Protein AF-A0A359CG55-F1 (afdb_monomer_lite)

pLDDT: mean 78.8, std 16.3, range [41.28, 96.31]

Foldseek 3Di:
DDDDDPDPPPPPPPVPPPPDPPPPQLDQDPVLVVLLVLLVVLLVVVLVLQLVLQCVVCVVPDPPPDDPVRSSVVSSVVCCPDPLNVLLVVLSVLLNVLSVNLALSNLVSLLVNLVSLVVVLVVCVVVVSQVPDPVSVVSSVVVNVSSVVVNVVSVVCSVSNVD

Sequence (163 aa):
MENFSRSLFMPTDKMKVISIRHKPRIKRSSAITIIVFLQFIGWMIFLGIKIGSHLQGETSESPRIYSISSQIFLAAGKEMSQISFIWLSVASALSIIGLLHMKSWGWVFAIVSNALWIFSMAESFEKSIYLNNLFQKLFFISFLVYIFCSSIYLWTQRIRFWK

Structure (mmCIF, N/CA/C/O backbone):
data_AF-A0A359CG55-F1
#
_entry.id   AF-A0A359CG55-F1
#
loop_
_atom_site.group_PDB
_atom_site.id
_atom_site.type_symbol
_atom_site.label_atom_id
_atom_site.label_alt_id
_atom_site.label_comp_id
_atom_site.label_asym_id
_atom_site.label_entity_id
_atom_site.label_seq_id
_atom_site.pdbx_PDB_ins_code
_atom_site.Cartn_x
_atom_site.Cartn_y
_atom_site.Cartn_z
_atom_site.occupancy
_atom_site.B_iso_or_equiv
_atom_site.auth_seq_id
_atom_site.auth_comp_id
_atom_site.auth_asym_id
_atom_site.auth_atom_id
_atom_site.pdbx_PDB_model_num
ATOM 1 N N . MET A 1 1 ? -71.972 16.283 50.867 1.00 42.81 1 MET A N 1
ATOM 2 C CA . MET A 1 1 ? -71.564 16.826 49.554 1.00 42.81 1 MET A CA 1
ATOM 3 C C . MET A 1 1 ? -70.120 17.262 49.701 1.00 42.81 1 MET A C 1
ATOM 5 O O . MET A 1 1 ? -69.863 18.351 50.191 1.00 42.81 1 MET A O 1
ATOM 9 N N . GLU A 1 2 ? -69.198 16.338 49.440 1.00 41.28 2 GLU A N 1
ATOM 10 C CA . GLU A 1 2 ? -67.766 16.530 49.669 1.00 41.28 2 GLU A CA 1
ATOM 11 C C . GLU A 1 2 ? -67.070 17.051 48.412 1.00 41.28 2 GLU A C 1
ATOM 13 O O . GLU A 1 2 ? -67.299 16.575 47.300 1.00 41.28 2 GLU A O 1
ATOM 18 N N . ASN A 1 3 ? -66.209 18.041 48.646 1.00 47.59 3 ASN A N 1
ATOM 19 C CA . ASN A 1 3 ? -65.132 18.497 47.780 1.00 47.59 3 ASN A CA 1
ATOM 20 C C . ASN A 1 3 ? -64.341 17.325 47.200 1.00 47.59 3 ASN A C 1
ATOM 22 O O . ASN A 1 3 ? -63.988 16.434 47.955 1.00 47.59 3 ASN A O 1
ATOM 26 N N . PHE A 1 4 ? -63.911 17.411 45.940 1.00 44.38 4 PHE A N 1
ATOM 27 C CA . PHE A 1 4 ? -62.540 17.028 45.583 1.00 44.38 4 PHE A CA 1
ATOM 28 C C . PHE A 1 4 ? -62.151 17.670 44.248 1.00 44.38 4 PHE A C 1
ATOM 30 O O . PHE A 1 4 ? -62.436 17.174 43.158 1.00 44.38 4 PHE A O 1
ATOM 37 N N . SER A 1 5 ? -61.480 18.813 44.363 1.00 55.97 5 SER A N 1
ATOM 38 C CA . SER A 1 5 ? -60.657 19.426 43.330 1.00 55.97 5 SER A CA 1
ATOM 39 C C . SER A 1 5 ? -59.592 18.427 42.868 1.00 55.97 5 SER A C 1
ATOM 41 O O . SER A 1 5 ? -58.583 18.208 43.536 1.00 55.97 5 SER A O 1
ATOM 43 N N . ARG A 1 6 ? -59.796 17.795 41.709 1.00 50.12 6 ARG A N 1
ATOM 44 C CA . ARG A 1 6 ? -58.725 17.040 41.050 1.00 50.12 6 ARG A CA 1
ATOM 45 C C . ARG A 1 6 ? -57.793 18.027 40.364 1.00 50.12 6 ARG A C 1
ATOM 47 O O . ARG A 1 6 ? -58.051 18.485 39.255 1.00 50.12 6 ARG A O 1
ATOM 54 N N . SER A 1 7 ? -56.717 18.359 41.069 1.00 51.03 7 SER A N 1
ATOM 55 C CA . SER A 1 7 ? -55.529 18.965 40.491 1.00 51.03 7 SER A CA 1
ATOM 56 C C . SER A 1 7 ? -55.058 18.116 39.311 1.00 51.03 7 SER A C 1
ATOM 58 O O . SER A 1 7 ? -54.840 16.908 39.420 1.00 51.03 7 SER A O 1
ATOM 60 N N . LEU A 1 8 ? -54.932 18.766 38.158 1.00 49.47 8 LEU A N 1
ATOM 61 C CA . LEU A 1 8 ? -54.303 18.206 36.976 1.00 49.47 8 LEU A CA 1
ATOM 62 C C . LEU A 1 8 ? -52.822 17.993 37.326 1.00 49.47 8 LEU A C 1
ATOM 64 O O . LEU A 1 8 ? -52.025 18.929 37.290 1.00 49.47 8 LEU A O 1
ATOM 68 N N . PHE A 1 9 ? -52.459 16.782 37.747 1.00 51.09 9 PHE A N 1
ATOM 69 C CA . PHE A 1 9 ? -51.064 16.376 37.869 1.00 51.09 9 PHE A CA 1
ATOM 70 C C . PHE A 1 9 ? -50.468 16.356 36.458 1.00 51.09 9 PHE A C 1
ATOM 72 O O . PHE A 1 9 ? -50.529 15.350 35.759 1.00 51.09 9 PHE A O 1
ATOM 79 N N . MET A 1 10 ? -49.912 17.485 36.017 1.00 52.78 10 MET A N 1
ATOM 80 C CA . MET A 1 10 ? -48.871 17.450 35.001 1.00 52.78 10 MET A CA 1
ATOM 81 C C . MET A 1 10 ? -47.649 16.818 35.665 1.00 52.78 10 MET A C 1
ATOM 83 O O . MET A 1 10 ? -47.119 17.406 36.615 1.00 52.78 10 MET A O 1
ATOM 87 N N . PRO A 1 11 ? -47.177 15.646 35.211 1.00 49.88 11 PRO A N 1
ATOM 88 C CA . PRO A 1 11 ? -45.859 15.205 35.598 1.00 49.88 11 PRO A CA 1
ATOM 89 C C . PRO A 1 11 ? -44.899 16.209 34.965 1.00 49.88 11 PRO A C 1
ATOM 91 O O . PRO A 1 11 ? -44.678 16.220 33.755 1.00 49.88 11 PRO A O 1
ATOM 94 N N . THR A 1 12 ? -44.346 17.103 35.781 1.00 55.25 12 THR A N 1
ATOM 95 C CA . THR A 1 12 ? -43.110 17.806 35.450 1.00 55.25 12 THR A CA 1
ATOM 96 C C . THR A 1 12 ? -41.987 16.778 35.461 1.00 55.25 12 THR A C 1
ATOM 98 O O . THR A 1 12 ? -41.108 16.802 36.325 1.00 55.25 12 THR A O 1
ATOM 101 N N . ASP A 1 13 ? -42.023 15.859 34.501 1.00 53.09 13 ASP A N 1
ATOM 102 C CA . ASP A 1 13 ? -40.854 15.122 34.080 1.00 53.09 13 ASP A CA 1
ATOM 103 C C . ASP A 1 13 ? -39.941 16.165 33.460 1.00 53.09 13 ASP A C 1
ATOM 105 O O . ASP A 1 13 ? -40.005 16.504 32.278 1.00 53.09 13 ASP A O 1
ATOM 109 N N . LYS A 1 14 ? -39.097 16.739 34.319 1.00 54.53 14 LYS A N 1
ATOM 110 C CA . LYS A 1 14 ? -37.862 17.373 33.896 1.00 54.53 14 LYS A CA 1
ATOM 111 C C . LYS A 1 14 ? -37.153 16.301 33.087 1.00 54.53 14 LYS A C 1
ATOM 113 O O . LYS A 1 14 ? -36.505 15.430 33.666 1.00 54.53 14 LYS A O 1
ATOM 118 N N . MET A 1 15 ? -37.322 16.331 31.763 1.00 52.06 15 MET A N 1
ATOM 119 C CA . MET A 1 15 ? -36.502 15.567 30.843 1.00 52.06 15 MET A CA 1
ATOM 120 C C . MET A 1 15 ? -35.074 15.953 31.184 1.00 52.06 15 MET A C 1
ATOM 122 O O . MET A 1 15 ? -34.584 17.023 30.823 1.00 52.06 15 MET A O 1
ATOM 126 N N . LYS A 1 16 ? -34.425 15.100 31.974 1.00 49.06 16 LYS A N 1
ATOM 127 C CA . LYS A 1 16 ? -33.004 15.168 32.222 1.00 49.06 16 LYS A CA 1
ATOM 128 C C . LYS A 1 16 ? -32.405 14.871 30.864 1.00 49.06 16 LYS A C 1
ATOM 130 O O . LYS A 1 16 ? -32.296 13.710 30.484 1.00 49.06 16 LYS A O 1
ATOM 135 N N . VAL A 1 17 ? -32.126 15.929 30.107 1.00 59.03 17 VAL A N 1
ATOM 136 C CA . VAL A 1 17 ? -31.383 15.869 28.855 1.00 59.03 17 VAL A CA 1
ATOM 137 C C . VAL A 1 17 ? -30.085 15.170 29.219 1.00 59.03 17 VAL A C 1
ATOM 139 O O . VAL A 1 17 ? -29.220 15.745 29.879 1.00 59.03 17 VAL A O 1
ATOM 142 N N . ILE A 1 18 ? -30.021 13.872 28.917 1.00 54.75 18 ILE A N 1
ATOM 143 C CA . ILE A 1 18 ? -28.854 13.049 29.191 1.00 54.75 18 ILE A CA 1
ATOM 144 C C . ILE A 1 18 ? -27.756 13.688 28.365 1.00 54.75 18 ILE A C 1
ATOM 146 O O . ILE A 1 18 ? -27.819 13.724 27.135 1.00 54.75 18 ILE A O 1
ATOM 150 N N . SER A 1 19 ? -26.821 14.290 29.091 1.00 54.03 19 SER A N 1
ATOM 151 C CA . SER A 1 19 ? -25.723 15.057 28.549 1.00 54.03 19 SER A CA 1
ATOM 152 C C . SER A 1 19 ? -25.068 14.279 27.420 1.00 54.03 19 SER A C 1
ATOM 154 O O . SER A 1 19 ? -24.830 13.071 27.510 1.00 54.03 19 SER A O 1
ATOM 156 N N . ILE A 1 20 ? -24.827 15.013 26.335 1.00 54.47 20 ILE A N 1
ATOM 157 C CA . ILE A 1 20 ? -24.103 14.600 25.140 1.00 54.47 20 ILE A CA 1
ATOM 158 C C . ILE A 1 20 ? -22.972 13.675 25.568 1.00 54.47 20 ILE A C 1
ATOM 160 O O . ILE A 1 20 ? -22.020 14.095 26.229 1.00 54.47 20 ILE A O 1
ATOM 164 N N . ARG A 1 21 ? -23.155 12.392 25.239 1.00 48.12 21 ARG A N 1
ATOM 165 C CA . ARG A 1 21 ? -22.265 11.287 25.573 1.00 48.12 21 ARG A CA 1
ATOM 166 C C . ARG A 1 21 ? -20.853 11.731 25.215 1.00 48.12 21 ARG A C 1
ATOM 168 O O . ARG A 1 21 ? -20.528 11.842 24.034 1.00 48.12 21 ARG A O 1
ATOM 175 N N . HIS A 1 22 ? -20.050 12.049 26.227 1.00 47.00 22 HIS A N 1
ATOM 176 C CA . HIS A 1 22 ? -18.657 12.435 26.056 1.00 47.00 22 HIS A CA 1
ATOM 177 C C . HIS A 1 22 ? -17.968 11.218 25.435 1.00 47.00 22 HIS A C 1
ATOM 179 O O . HIS A 1 22 ? -17.650 10.258 26.135 1.00 47.00 22 HIS A O 1
ATOM 185 N N . LYS A 1 23 ? -17.866 11.176 24.099 1.00 53.50 23 LYS A N 1
ATOM 186 C CA . LYS A 1 23 ? -17.193 10.075 23.415 1.00 53.50 23 LYS A CA 1
ATOM 187 C C . LYS A 1 23 ? -15.746 10.124 23.897 1.00 53.50 23 LYS A C 1
ATOM 189 O O . LYS A 1 23 ? -15.081 11.133 23.646 1.00 53.50 23 LYS A O 1
ATOM 194 N N . PRO A 1 24 ? -15.256 9.100 24.616 1.00 56.72 24 PRO A N 1
ATOM 195 C CA . PRO A 1 24 ? -13.873 9.099 25.053 1.00 56.72 24 PRO A CA 1
ATOM 196 C C . PRO A 1 24 ? -12.998 9.234 23.806 1.00 56.72 24 PRO A C 1
ATOM 198 O O . PRO A 1 24 ? -13.157 8.462 22.858 1.00 56.72 24 PRO A O 1
ATOM 201 N N . ARG A 1 25 ? -12.114 10.241 23.774 1.00 59.28 25 ARG A N 1
ATOM 202 C CA . ARG A 1 25 ? -11.146 10.399 22.682 1.00 59.28 25 ARG A CA 1
ATOM 203 C C . ARG A 1 25 ? -10.326 9.116 22.612 1.00 59.28 25 ARG A C 1
ATOM 205 O O . ARG A 1 25 ? -9.552 8.815 23.518 1.00 59.28 25 ARG A O 1
ATOM 212 N N . ILE A 1 26 ? -10.532 8.339 21.554 1.00 64.88 26 ILE A N 1
ATOM 213 C CA . ILE A 1 26 ? -9.827 7.079 21.345 1.00 64.88 26 ILE A CA 1
ATOM 214 C C . ILE A 1 26 ? -8.366 7.430 21.096 1.00 64.88 26 ILE A C 1
ATOM 216 O O . ILE A 1 26 ? -8.019 8.033 20.081 1.00 64.88 26 ILE A O 1
ATOM 220 N N . LYS A 1 27 ? -7.501 7.091 22.052 1.00 70.88 27 LYS A N 1
ATOM 221 C CA . LYS A 1 27 ? -6.067 7.340 21.926 1.00 70.88 27 LYS A CA 1
ATOM 222 C C . LYS A 1 27 ? -5.515 6.461 20.802 1.00 70.88 27 LYS A C 1
ATOM 224 O O . LYS A 1 27 ? -5.651 5.236 20.843 1.00 70.88 27 LYS A O 1
ATOM 229 N N . ARG A 1 28 ? -4.900 7.086 19.793 1.00 77.94 28 ARG A N 1
ATOM 230 C CA . ARG A 1 28 ? -4.245 6.377 18.686 1.00 77.94 28 ARG A CA 1
ATOM 231 C C . ARG A 1 28 ? -3.114 5.514 19.242 1.00 77.94 28 ARG A C 1
ATOM 233 O O . ARG A 1 28 ? -2.253 6.003 19.968 1.00 77.94 28 ARG A O 1
ATOM 240 N N . SER A 1 29 ? -3.130 4.227 18.910 1.00 85.38 29 SER A N 1
ATOM 241 C CA . SER A 1 29 ? -2.052 3.308 19.279 1.00 85.38 29 SER A CA 1
ATOM 242 C C . SER A 1 29 ? -0.813 3.577 18.420 1.00 85.38 29 SER A C 1
ATOM 244 O O . SER A 1 29 ? -0.938 3.827 17.219 1.00 85.38 29 SER A O 1
ATOM 246 N N . SER A 1 30 ? 0.384 3.473 19.006 1.00 88.19 30 SER A N 1
ATOM 247 C CA . SER A 1 30 ? 1.653 3.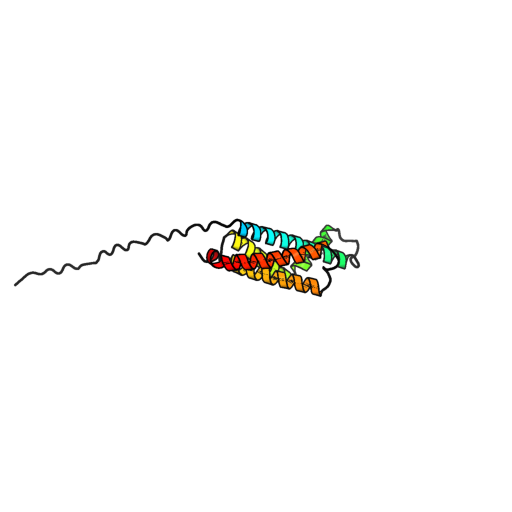588 18.273 1.00 88.19 30 SER A CA 1
ATOM 248 C C . SER A 1 30 ? 1.730 2.608 17.099 1.00 88.19 30 SER A C 1
ATOM 250 O O . SER A 1 30 ? 2.178 2.990 16.025 1.00 88.19 30 SER A O 1
ATOM 252 N N . ALA A 1 31 ? 1.179 1.399 17.252 1.00 90.38 31 ALA A N 1
ATOM 253 C CA . ALA A 1 31 ? 1.136 0.395 16.189 1.00 90.38 31 ALA A CA 1
ATOM 254 C C . ALA A 1 31 ? 0.356 0.865 14.948 1.00 90.38 31 ALA A C 1
ATOM 256 O O . ALA A 1 31 ? 0.780 0.606 13.830 1.00 90.38 31 ALA A O 1
ATOM 257 N N . ILE A 1 32 ? -0.739 1.617 15.118 1.00 91.25 32 ILE A N 1
ATOM 258 C CA . ILE A 1 32 ? -1.511 2.158 13.981 1.00 91.25 32 ILE A CA 1
ATOM 259 C C . ILE A 1 32 ? -0.695 3.224 13.246 1.00 91.25 32 ILE A C 1
ATOM 261 O O . ILE A 1 32 ? -0.705 3.270 12.022 1.00 91.25 32 ILE A O 1
ATOM 265 N N . THR A 1 33 ? 0.054 4.046 13.985 1.00 91.88 33 THR A N 1
ATOM 266 C CA . THR A 1 33 ? 0.966 5.033 13.386 1.00 91.88 33 THR A CA 1
ATOM 267 C C . THR A 1 33 ? 2.061 4.343 12.566 1.00 91.88 33 THR A C 1
ATOM 269 O O . THR A 1 33 ? 2.343 4.774 11.453 1.00 91.88 33 THR A O 1
ATOM 272 N N . ILE A 1 34 ? 2.632 3.249 13.083 1.00 94.38 34 ILE A N 1
ATOM 273 C CA . ILE A 1 34 ? 3.646 2.452 12.376 1.00 94.38 34 ILE A CA 1
ATOM 274 C C . ILE A 1 34 ? 3.058 1.832 11.104 1.00 94.38 34 ILE A C 1
ATOM 276 O O . ILE A 1 34 ? 3.678 1.931 10.053 1.00 94.38 34 ILE A O 1
ATOM 280 N N . ILE A 1 35 ? 1.852 1.258 11.174 1.00 94.44 35 ILE A N 1
ATOM 281 C CA . ILE A 1 35 ? 1.148 0.707 10.003 1.00 94.44 35 ILE A CA 1
ATOM 282 C C . ILE A 1 35 ? 0.965 1.788 8.937 1.00 94.44 35 ILE A C 1
ATOM 284 O O . ILE A 1 35 ? 1.375 1.603 7.801 1.00 94.44 35 ILE A O 1
ATOM 288 N N . VAL A 1 36 ? 0.432 2.956 9.301 1.00 94.06 36 VAL A N 1
ATOM 289 C CA . VAL A 1 36 ? 0.253 4.071 8.357 1.00 94.06 36 VAL A CA 1
ATOM 290 C C . VAL A 1 36 ? 1.572 4.467 7.687 1.00 94.06 36 VAL A C 1
ATOM 292 O O . VAL A 1 36 ? 1.619 4.663 6.474 1.00 94.06 36 VAL A O 1
ATOM 295 N N . PHE A 1 37 ? 2.643 4.566 8.471 1.00 94.62 37 PHE A N 1
ATOM 296 C CA . PHE A 1 37 ? 3.955 4.952 7.968 1.00 94.62 37 PHE A CA 1
ATOM 297 C C . PHE A 1 37 ? 4.545 3.907 7.0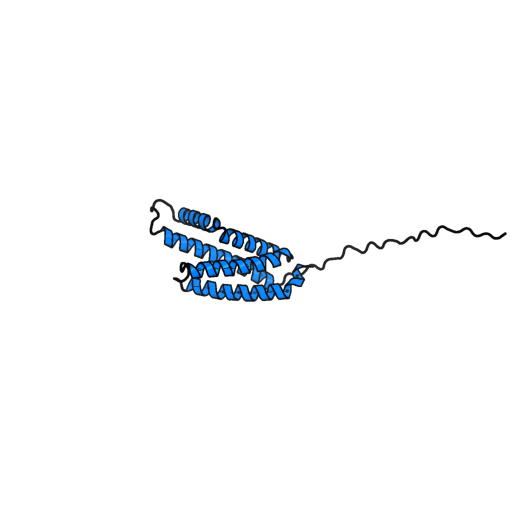14 1.00 94.62 37 PHE A C 1
ATOM 299 O O . PHE A 1 37 ? 5.015 4.257 5.933 1.00 94.62 37 PHE A O 1
ATOM 306 N N . LEU A 1 38 ? 4.465 2.623 7.372 1.00 94.75 38 LEU A N 1
ATOM 307 C CA . LEU A 1 38 ? 4.918 1.524 6.521 1.00 94.75 38 LEU A CA 1
ATOM 308 C C . LEU A 1 38 ? 4.074 1.404 5.247 1.00 94.75 38 LEU A C 1
ATOM 310 O O . LEU A 1 38 ? 4.644 1.178 4.183 1.00 94.75 38 LEU A O 1
ATOM 314 N N . GLN A 1 39 ? 2.757 1.632 5.316 1.00 93.69 39 GLN A N 1
ATOM 315 C CA . GLN A 1 39 ? 1.882 1.692 4.138 1.00 93.69 39 GLN A CA 1
ATOM 316 C C . GLN A 1 39 ? 2.357 2.774 3.161 1.00 93.69 39 GLN A C 1
ATOM 318 O O . GLN A 1 39 ? 2.476 2.525 1.963 1.00 93.69 39 GLN A O 1
ATOM 323 N N . PHE A 1 40 ? 2.647 3.972 3.680 1.00 93.69 40 PHE A N 1
ATOM 324 C CA . PHE A 1 40 ? 3.092 5.108 2.877 1.00 93.69 40 PHE A CA 1
ATOM 325 C C . PHE A 1 40 ? 4.464 4.858 2.241 1.00 93.69 40 PHE A C 1
ATOM 327 O O . PHE A 1 40 ? 4.624 5.036 1.035 1.00 93.69 40 PHE A O 1
ATOM 334 N N . ILE A 1 41 ? 5.439 4.387 3.025 1.00 93.88 41 ILE A N 1
ATOM 335 C CA . ILE A 1 41 ? 6.771 4.040 2.512 1.00 93.88 41 ILE A CA 1
ATOM 336 C C . ILE A 1 41 ? 6.678 2.935 1.463 1.00 93.88 41 ILE A C 1
ATOM 338 O O . ILE A 1 41 ? 7.294 3.045 0.405 1.00 93.88 41 ILE A O 1
ATOM 342 N N . GLY A 1 42 ? 5.897 1.889 1.734 1.00 91.81 42 GLY A N 1
ATOM 343 C CA . GLY A 1 42 ? 5.685 0.795 0.796 1.00 91.81 42 GLY A CA 1
ATOM 344 C C . GLY A 1 42 ? 5.150 1.282 -0.540 1.00 91.81 42 GLY A C 1
ATOM 345 O O . GLY A 1 42 ? 5.695 0.932 -1.584 1.00 91.81 42 GLY A O 1
ATOM 346 N N . TRP A 1 43 ? 4.139 2.153 -0.501 1.00 91.56 43 TRP A N 1
ATOM 347 C CA . TRP A 1 43 ? 3.562 2.769 -1.694 1.00 91.56 43 TRP A CA 1
ATOM 348 C C . TRP A 1 43 ? 4.594 3.572 -2.494 1.00 91.56 43 TRP A C 1
ATOM 350 O O . TRP A 1 43 ? 4.714 3.370 -3.702 1.00 91.56 43 TRP A O 1
ATOM 360 N N . MET A 1 44 ? 5.404 4.401 -1.826 1.00 91.06 44 MET A N 1
ATOM 361 C CA . MET A 1 44 ? 6.472 5.174 -2.475 1.00 91.06 44 MET A CA 1
ATOM 362 C C . MET A 1 44 ? 7.526 4.276 -3.136 1.00 91.06 44 MET A C 1
ATOM 364 O O . MET A 1 44 ? 7.919 4.518 -4.278 1.00 91.06 44 MET A O 1
ATOM 368 N N . ILE A 1 45 ? 7.975 3.225 -2.440 1.00 90.31 45 ILE A N 1
ATOM 369 C CA . ILE A 1 45 ? 8.971 2.286 -2.972 1.00 90.31 45 ILE A CA 1
ATOM 370 C C . ILE A 1 45 ? 8.402 1.527 -4.173 1.00 90.31 45 ILE A C 1
ATOM 372 O O . ILE A 1 45 ? 9.079 1.401 -5.191 1.00 90.31 45 ILE A O 1
ATOM 376 N N . PHE A 1 46 ? 7.157 1.055 -4.094 1.00 87.75 46 PHE A N 1
ATOM 377 C CA . PHE A 1 46 ? 6.519 0.327 -5.190 1.00 87.75 46 PHE A CA 1
ATOM 378 C C . PHE A 1 46 ? 6.322 1.193 -6.434 1.00 87.75 46 PHE A C 1
ATOM 380 O O . PHE A 1 46 ? 6.616 0.735 -7.537 1.00 87.75 46 PHE A O 1
ATOM 387 N N . LEU A 1 47 ? 5.914 2.455 -6.266 1.00 86.69 47 LEU A N 1
ATOM 388 C CA . LEU A 1 47 ? 5.861 3.420 -7.365 1.00 86.69 47 LEU A CA 1
ATOM 389 C C . LEU A 1 47 ? 7.248 3.614 -7.997 1.00 86.69 47 LEU A C 1
ATOM 391 O O . LEU A 1 47 ? 7.380 3.561 -9.217 1.00 86.69 47 LEU A O 1
ATOM 395 N N . GLY A 1 48 ? 8.292 3.777 -7.178 1.00 85.88 48 GLY A N 1
ATOM 396 C CA . GLY A 1 48 ? 9.671 3.892 -7.658 1.00 85.88 48 GLY A CA 1
ATOM 397 C C . GLY A 1 48 ? 10.140 2.659 -8.438 1.00 85.88 48 GLY A C 1
ATOM 398 O O . GLY A 1 48 ? 10.757 2.793 -9.493 1.00 85.88 48 GLY A O 1
ATOM 399 N N . ILE A 1 49 ? 9.797 1.456 -7.966 1.00 84.50 49 ILE A N 1
ATOM 400 C CA . ILE A 1 49 ? 10.082 0.188 -8.652 1.00 84.50 49 ILE A CA 1
ATOM 401 C C . ILE A 1 49 ? 9.363 0.123 -10.007 1.00 84.50 49 ILE A C 1
ATOM 403 O O . ILE A 1 49 ? 9.986 -0.229 -11.008 1.00 84.50 49 ILE A O 1
ATOM 407 N N . LYS A 1 50 ? 8.077 0.488 -10.054 1.00 81.19 50 LYS A N 1
ATOM 408 C CA . LYS A 1 50 ? 7.259 0.514 -11.275 1.00 81.19 50 LYS A CA 1
ATOM 409 C C . LYS A 1 50 ? 7.819 1.491 -12.312 1.00 81.19 50 LYS A C 1
ATOM 411 O O . LYS A 1 50 ? 8.103 1.081 -13.435 1.00 81.19 50 LYS A O 1
ATOM 416 N N . ILE A 1 51 ? 8.105 2.730 -11.910 1.00 83.00 51 ILE A N 1
ATOM 417 C CA . ILE A 1 51 ? 8.742 3.738 -12.773 1.00 83.00 51 ILE A CA 1
ATOM 418 C C . ILE A 1 51 ? 10.106 3.244 -13.271 1.00 83.00 51 ILE A C 1
ATOM 420 O O . ILE A 1 51 ? 10.386 3.313 -14.464 1.00 83.00 51 ILE A O 1
ATOM 424 N N . GLY A 1 52 ? 10.943 2.700 -12.382 1.00 78.38 52 GLY A N 1
ATOM 425 C CA . GLY A 1 52 ? 12.256 2.168 -12.748 1.00 78.38 52 GLY A CA 1
ATOM 426 C C . GLY A 1 52 ? 12.169 1.037 -13.774 1.00 78.38 52 GLY A C 1
ATOM 427 O O . GLY A 1 52 ? 12.917 1.042 -14.750 1.00 78.38 52 GLY A O 1
ATOM 428 N N . SER A 1 53 ? 11.222 0.109 -13.600 1.00 75.94 53 SER A N 1
ATOM 429 C CA . SER A 1 53 ? 10.978 -0.967 -14.569 1.00 75.94 53 SER A CA 1
ATOM 430 C C . SER A 1 53 ? 10.506 -0.440 -15.925 1.00 75.94 53 SER A C 1
ATOM 432 O O . SER A 1 53 ? 10.939 -0.935 -16.962 1.00 75.94 53 SER A O 1
ATOM 434 N N . HIS A 1 54 ? 9.683 0.609 -15.920 1.00 75.31 54 HIS A N 1
ATOM 435 C CA . HIS A 1 54 ? 9.189 1.248 -17.132 1.00 75.31 54 HIS A CA 1
ATOM 436 C C . HIS A 1 54 ? 10.318 1.889 -17.939 1.00 75.31 54 HIS A C 1
ATOM 438 O O . HIS A 1 54 ? 10.433 1.679 -19.142 1.00 75.31 54 HIS A O 1
ATOM 444 N N . LEU A 1 55 ? 11.198 2.622 -17.253 1.00 74.00 55 LEU A N 1
ATOM 445 C CA . LEU A 1 55 ? 12.350 3.274 -17.870 1.00 74.00 55 LEU A CA 1
ATOM 446 C C . LEU A 1 55 ? 13.341 2.251 -18.432 1.00 74.00 55 LEU A C 1
ATOM 448 O O . LEU A 1 55 ? 13.872 2.454 -19.518 1.00 74.00 55 LEU A O 1
ATOM 452 N N . GLN A 1 56 ? 13.570 1.134 -17.740 1.00 69.94 56 GLN A N 1
ATOM 453 C CA . GLN A 1 56 ? 14.413 0.049 -18.257 1.00 69.94 56 GLN A CA 1
ATOM 454 C C . GLN A 1 56 ? 13.813 -0.625 -19.500 1.00 69.94 56 GLN A C 1
ATOM 456 O O . GLN A 1 56 ? 14.564 -1.034 -20.378 1.00 69.94 56 GLN A O 1
ATOM 461 N N . GLY A 1 57 ? 12.482 -0.716 -19.587 1.00 62.25 57 GLY A N 1
ATOM 462 C CA . GLY A 1 57 ? 11.782 -1.266 -20.749 1.00 62.25 57 GLY A CA 1
ATOM 463 C C . GLY A 1 57 ? 11.701 -0.315 -21.950 1.00 62.25 57 GLY A C 1
ATOM 464 O O . GLY A 1 57 ? 11.791 -0.771 -23.079 1.00 62.25 57 GLY A O 1
ATOM 465 N N . GLU A 1 58 ? 11.552 0.998 -21.736 1.00 55.03 58 GLU A N 1
ATOM 466 C CA . GLU A 1 58 ? 11.442 1.988 -22.826 1.00 55.03 58 GLU A CA 1
ATOM 467 C C . GLU A 1 58 ? 12.798 2.551 -23.288 1.00 55.03 58 GLU A C 1
ATOM 469 O O . GLU A 1 58 ? 12.905 3.055 -24.407 1.00 55.03 58 GLU A O 1
ATOM 474 N N . THR A 1 59 ? 13.868 2.444 -22.490 1.00 51.09 59 THR A N 1
ATOM 475 C CA . THR A 1 59 ? 15.221 2.879 -22.907 1.00 51.09 59 THR A CA 1
ATOM 476 C C . THR A 1 59 ? 15.815 2.048 -24.049 1.00 51.09 59 THR A C 1
ATOM 478 O O . THR A 1 59 ? 16.793 2.488 -24.654 1.00 51.09 59 THR A O 1
ATOM 481 N N . SER A 1 60 ? 15.224 0.900 -24.402 1.00 49.09 60 SER A N 1
ATOM 482 C CA . SER A 1 60 ? 15.593 0.156 -25.612 1.00 49.09 60 SER A CA 1
ATOM 483 C C . SER A 1 60 ? 15.017 0.747 -26.906 1.00 49.09 60 SER A C 1
ATOM 485 O O . SER A 1 60 ? 15.553 0.449 -27.969 1.00 49.09 60 SER A O 1
ATOM 487 N N . GLU A 1 61 ? 13.975 1.590 -26.847 1.00 47.19 61 GLU A N 1
ATOM 488 C CA . GLU A 1 61 ? 13.256 2.074 -28.045 1.00 47.19 61 GLU A CA 1
ATOM 489 C C . GLU A 1 61 ? 12.986 3.593 -28.080 1.00 47.19 61 GLU A C 1
ATOM 491 O O . GLU A 1 61 ? 12.667 4.136 -29.138 1.00 47.19 61 GLU A O 1
ATOM 496 N N . SER A 1 62 ? 13.130 4.316 -26.963 1.00 51.31 62 SER A N 1
ATOM 497 C CA . SER A 1 62 ? 12.767 5.738 -26.897 1.00 51.31 62 SER A CA 1
ATOM 498 C C . SER A 1 62 ? 13.857 6.658 -27.477 1.00 51.31 62 SER A C 1
ATOM 500 O O . SER A 1 62 ? 15.037 6.531 -27.125 1.00 51.31 62 SER A O 1
ATOM 502 N N . PRO A 1 63 ? 13.506 7.623 -28.351 1.00 51.94 63 PRO A N 1
ATOM 503 C CA . PRO A 1 63 ? 14.470 8.555 -28.916 1.00 51.94 63 PRO A CA 1
ATOM 504 C C . PRO A 1 63 ? 15.123 9.383 -27.799 1.00 51.94 63 PRO A C 1
ATOM 506 O O . PRO A 1 63 ? 14.435 9.962 -26.958 1.00 51.94 63 PRO A O 1
ATOM 509 N N . ARG A 1 64 ? 16.461 9.503 -27.837 1.00 58.03 64 ARG A N 1
ATOM 510 C CA . ARG A 1 64 ? 17.341 10.296 -26.935 1.00 58.03 64 ARG A CA 1
ATOM 511 C C . ARG A 1 64 ? 16.969 11.787 -26.757 1.00 58.03 64 ARG A C 1
ATOM 513 O O . ARG A 1 64 ? 17.737 12.541 -26.170 1.00 58.03 64 ARG A O 1
ATOM 520 N N . ILE A 1 65 ? 15.834 12.228 -27.287 1.00 57.75 65 ILE A N 1
ATOM 521 C CA . ILE A 1 65 ? 15.383 13.619 -27.373 1.00 57.75 65 ILE A CA 1
ATOM 522 C C . ILE A 1 65 ? 14.766 14.098 -26.044 1.00 57.75 65 ILE A C 1
ATOM 524 O O . ILE A 1 65 ? 14.780 15.291 -25.752 1.00 57.75 65 ILE A O 1
ATOM 528 N N . TYR A 1 66 ? 14.275 13.188 -25.197 1.00 64.94 66 TYR A N 1
ATOM 529 C CA . TYR A 1 66 ? 13.632 13.534 -23.925 1.00 64.94 66 TYR A CA 1
ATOM 530 C C . TYR A 1 66 ? 14.622 13.577 -22.754 1.00 64.94 66 TYR A C 1
ATOM 532 O O . TYR A 1 66 ? 15.383 12.633 -22.534 1.00 64.94 66 TYR A O 1
ATOM 540 N N . SER A 1 67 ? 14.574 14.648 -21.951 1.00 77.31 67 SER A N 1
ATOM 541 C CA . SER A 1 67 ? 15.327 14.750 -20.694 1.00 77.31 67 SER A CA 1
ATOM 542 C C . SER A 1 67 ? 14.911 13.649 -19.710 1.00 77.31 67 SER A C 1
ATOM 544 O O . SER A 1 67 ? 13.753 13.227 -19.695 1.00 77.31 67 SER A O 1
ATOM 546 N N . ILE A 1 68 ? 15.823 13.203 -18.840 1.00 76.81 68 ILE A N 1
ATOM 547 C CA . ILE A 1 68 ? 15.561 12.121 -17.866 1.00 76.81 68 ILE A CA 1
ATOM 548 C C . ILE A 1 68 ? 14.319 12.416 -17.006 1.00 76.81 68 ILE A C 1
ATOM 550 O O . ILE A 1 68 ? 13.507 11.529 -16.757 1.00 76.81 68 ILE A O 1
ATOM 554 N N . SER A 1 69 ? 14.124 13.673 -16.596 1.00 77.38 69 SER A N 1
ATOM 555 C CA . SER A 1 69 ? 12.947 14.086 -15.824 1.00 77.38 69 SER A CA 1
ATOM 556 C C . SER A 1 69 ? 11.640 13.934 -16.605 1.00 77.38 69 SER A C 1
ATOM 558 O O . SER A 1 69 ? 10.643 13.494 -16.036 1.00 77.38 69 SER A O 1
ATOM 560 N N . SER A 1 70 ? 11.640 14.244 -17.905 1.00 77.94 70 SER A N 1
ATOM 561 C CA . SER A 1 70 ? 10.461 14.061 -18.759 1.00 77.94 70 SER A CA 1
ATOM 562 C C . SER A 1 70 ? 10.120 12.582 -18.971 1.00 77.94 70 SER A C 1
ATOM 564 O O . SER A 1 70 ? 8.946 12.224 -18.918 1.00 77.94 70 SER A O 1
ATOM 566 N N . GLN A 1 71 ? 11.126 11.708 -19.086 1.00 76.19 71 GLN A N 1
ATOM 567 C CA . GLN A 1 71 ? 10.915 10.258 -19.158 1.00 76.19 71 GLN A CA 1
ATOM 568 C C . GLN A 1 71 ? 10.322 9.710 -17.851 1.00 76.19 71 GLN A C 1
ATOM 570 O O . GLN A 1 71 ? 9.357 8.951 -17.884 1.00 76.19 71 GLN A O 1
ATOM 575 N N . ILE A 1 72 ? 10.834 10.150 -16.693 1.00 80.12 72 ILE A N 1
ATOM 576 C CA . ILE A 1 72 ? 10.277 9.786 -15.377 1.00 80.12 72 ILE A CA 1
ATOM 577 C C . ILE A 1 72 ? 8.817 10.235 -15.261 1.00 80.12 72 ILE A C 1
ATOM 579 O O . ILE A 1 72 ? 7.983 9.472 -14.779 1.00 80.12 72 ILE A O 1
ATOM 583 N N . PHE A 1 73 ? 8.497 11.456 -15.696 1.00 80.44 73 PHE A N 1
ATOM 584 C CA . PHE A 1 73 ? 7.138 11.989 -15.613 1.00 80.44 73 PHE A CA 1
ATOM 585 C C . PHE A 1 73 ? 6.153 11.210 -16.495 1.00 80.44 73 PHE A C 1
ATOM 587 O O . PHE A 1 73 ? 5.060 10.875 -16.040 1.00 80.44 73 PHE A O 1
ATOM 594 N N . LEU A 1 74 ? 6.548 10.870 -17.726 1.00 80.00 74 LEU A N 1
ATOM 595 C CA . LEU A 1 74 ? 5.737 10.053 -18.633 1.00 80.00 74 LEU A CA 1
ATOM 596 C C . LEU A 1 74 ? 5.524 8.637 -18.085 1.00 80.00 74 LEU A C 1
ATOM 598 O O . LEU A 1 74 ? 4.386 8.166 -18.041 1.00 80.00 74 LEU A O 1
ATOM 602 N N . ALA A 1 75 ? 6.587 7.997 -17.589 1.00 79.44 75 ALA A N 1
ATOM 603 C CA . ALA A 1 75 ? 6.507 6.689 -16.945 1.00 79.44 75 ALA A CA 1
ATOM 604 C C . ALA A 1 75 ? 5.581 6.722 -15.718 1.00 79.44 75 ALA A C 1
ATOM 606 O O . ALA A 1 75 ? 4.691 5.885 -15.586 1.00 79.44 75 ALA A O 1
ATOM 607 N N . ALA A 1 76 ? 5.725 7.726 -14.849 1.00 77.12 76 ALA A N 1
ATOM 608 C CA . ALA A 1 76 ? 4.852 7.907 -13.693 1.00 77.12 76 ALA A CA 1
ATOM 609 C C . ALA A 1 76 ? 3.387 8.107 -14.109 1.00 77.12 76 ALA A C 1
ATOM 611 O O . ALA A 1 76 ? 2.502 7.488 -13.524 1.00 77.12 76 ALA A O 1
ATOM 612 N N . GLY A 1 77 ? 3.126 8.921 -15.137 1.00 78.62 77 GLY A N 1
ATOM 613 C CA . GLY A 1 77 ? 1.783 9.132 -15.677 1.00 78.62 77 GLY A CA 1
ATOM 614 C C . GLY A 1 77 ? 1.156 7.854 -16.240 1.00 78.62 77 GLY A C 1
ATOM 615 O O . GLY A 1 77 ? -0.031 7.612 -16.033 1.00 78.62 77 GLY A O 1
ATOM 616 N N . LYS A 1 78 ? 1.954 7.006 -16.895 1.00 80.75 78 LYS A N 1
ATOM 617 C CA . LYS A 1 78 ? 1.507 5.727 -17.462 1.00 80.75 78 LYS A CA 1
ATOM 618 C C . LYS A 1 78 ? 1.247 4.662 -16.399 1.00 80.75 78 LYS A C 1
ATOM 620 O O . LYS A 1 78 ? 0.285 3.913 -16.513 1.00 80.75 78 LYS A O 1
ATOM 625 N N . GLU A 1 79 ? 2.051 4.603 -15.342 1.00 80.00 79 GLU A N 1
ATOM 626 C CA . GLU A 1 79 ? 1.763 3.718 -14.205 1.00 80.00 79 GLU A CA 1
ATOM 627 C C . GLU A 1 79 ? 0.537 4.212 -13.417 1.00 80.00 79 GLU A C 1
ATOM 629 O O . GLU A 1 79 ? -0.327 3.420 -13.052 1.00 80.00 79 GLU A O 1
ATOM 634 N N . MET A 1 80 ? 0.394 5.530 -13.234 1.00 78.06 80 MET A N 1
ATOM 635 C CA . MET A 1 80 ? -0.762 6.145 -12.568 1.00 78.06 80 MET A CA 1
ATOM 636 C C . MET A 1 80 ? -2.072 6.014 -13.350 1.00 78.06 80 MET A C 1
ATOM 638 O O . MET A 1 80 ? -3.134 6.153 -12.751 1.00 78.06 80 MET A O 1
ATOM 642 N N . SER A 1 81 ? -2.031 5.752 -14.660 1.00 81.31 81 SER A N 1
ATOM 643 C CA . SER A 1 81 ? -3.234 5.528 -15.471 1.00 81.31 81 SER A CA 1
ATOM 644 C C . SER A 1 81 ? -3.715 4.074 -15.458 1.00 81.31 81 SER A C 1
ATOM 646 O O . SER A 1 81 ? -4.834 3.795 -15.893 1.00 81.31 81 SER A O 1
ATOM 648 N N . GLN A 1 82 ? -2.919 3.138 -14.924 1.00 83.25 82 GLN A N 1
ATOM 649 C CA . GLN A 1 82 ? -3.339 1.748 -14.769 1.00 83.25 82 GLN A CA 1
ATOM 650 C C . GLN A 1 82 ? -4.437 1.644 -13.709 1.00 83.25 82 GLN A C 1
ATOM 652 O O . GLN A 1 82 ? -4.257 2.038 -12.556 1.00 83.25 82 GLN A O 1
ATOM 657 N N . ILE A 1 83 ? -5.571 1.044 -14.082 1.00 84.19 83 ILE A N 1
ATOM 658 C CA . ILE A 1 83 ? -6.749 0.900 -13.211 1.00 84.19 83 ILE A CA 1
ATOM 659 C C . ILE A 1 83 ? -6.382 0.239 -11.872 1.00 84.19 83 ILE A C 1
ATOM 661 O O . ILE A 1 83 ? -6.809 0.706 -10.816 1.00 84.19 83 ILE A O 1
ATOM 665 N N . SER A 1 84 ? -5.559 -0.814 -11.896 1.00 82.56 84 SER A N 1
ATOM 666 C CA . SER A 1 84 ? -5.091 -1.507 -10.690 1.00 82.56 84 SER A CA 1
ATOM 667 C C . SER A 1 84 ? -4.303 -0.579 -9.760 1.00 82.56 84 SER A C 1
ATOM 669 O O . SER A 1 84 ? -4.542 -0.565 -8.550 1.00 82.56 84 SER A O 1
ATOM 671 N N . PHE A 1 85 ? -3.423 0.255 -10.318 1.00 85.25 85 PHE A N 1
ATOM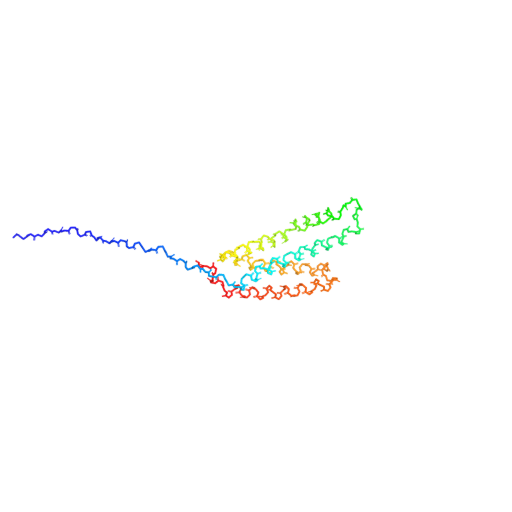 672 C CA . PHE A 1 85 ? -2.624 1.213 -9.560 1.00 85.25 85 PHE A CA 1
ATOM 673 C C . PHE A 1 85 ? -3.464 2.367 -8.993 1.00 85.25 85 PHE A C 1
ATOM 675 O O . PHE A 1 85 ? -3.240 2.789 -7.854 1.00 85.25 85 PHE A O 1
ATOM 682 N N . ILE A 1 86 ? -4.467 2.845 -9.739 1.00 89.69 86 ILE A N 1
ATOM 683 C CA . ILE A 1 86 ? -5.415 3.869 -9.272 1.00 89.69 86 ILE A CA 1
ATOM 684 C C . ILE A 1 86 ? -6.154 3.364 -8.035 1.00 89.69 86 ILE A C 1
ATOM 686 O O . ILE A 1 86 ? -6.134 4.022 -6.994 1.00 89.69 86 ILE A O 1
ATOM 690 N N . TRP A 1 87 ? -6.764 2.178 -8.115 1.00 91.19 87 TRP A N 1
ATOM 691 C CA . TRP A 1 87 ? -7.505 1.611 -6.988 1.00 91.19 87 TRP A CA 1
ATOM 692 C C . TRP A 1 87 ? -6.608 1.350 -5.783 1.00 91.19 87 TRP A C 1
ATOM 694 O O . TRP A 1 87 ? -6.991 1.681 -4.660 1.00 91.19 87 TRP A O 1
ATOM 704 N N . LEU A 1 88 ? -5.398 0.826 -6.006 1.00 91.50 88 LEU A N 1
ATOM 705 C CA . LEU A 1 88 ? -4.412 0.635 -4.946 1.00 91.50 88 LEU A CA 1
ATOM 706 C C . LEU A 1 88 ? -4.067 1.962 -4.257 1.00 91.50 88 LEU A C 1
ATOM 708 O O . LEU A 1 88 ? -4.030 2.029 -3.027 1.00 91.50 88 LEU A O 1
ATOM 712 N N . SER A 1 89 ? -3.845 3.021 -5.033 1.00 91.75 89 SER A N 1
ATOM 713 C CA . SER A 1 89 ? -3.465 4.341 -4.525 1.00 91.75 89 SER A CA 1
ATOM 714 C C . SER A 1 89 ? -4.607 5.011 -3.766 1.00 91.75 89 SER A C 1
ATOM 716 O O . SER A 1 89 ? -4.403 5.484 -2.650 1.00 91.75 89 SER A O 1
ATOM 718 N N . VAL A 1 90 ? -5.826 4.979 -4.311 1.00 93.94 90 VAL A N 1
ATOM 719 C CA . VAL A 1 90 ? -7.024 5.518 -3.651 1.00 93.94 90 VAL A CA 1
ATOM 720 C C . VAL A 1 90 ? -7.303 4.770 -2.348 1.00 93.94 90 VAL A C 1
ATOM 722 O O . VAL A 1 90 ? -7.480 5.400 -1.304 1.00 93.94 90 VAL A O 1
ATOM 725 N N . ALA A 1 91 ? -7.280 3.434 -2.370 1.00 94.81 91 ALA A N 1
ATOM 726 C CA . ALA A 1 91 ? -7.484 2.628 -1.170 1.00 94.81 91 ALA A CA 1
ATOM 727 C C . ALA A 1 91 ? -6.391 2.884 -0.121 1.00 94.81 91 ALA A C 1
ATOM 729 O O . ALA A 1 91 ? -6.696 3.000 1.065 1.00 94.81 91 ALA A O 1
ATOM 730 N N . SER A 1 92 ? -5.130 3.027 -0.541 1.00 94.44 92 SER A N 1
ATOM 731 C CA . SER A 1 92 ? -4.012 3.336 0.360 1.00 94.44 92 SER A CA 1
ATOM 732 C C . SER A 1 92 ? -4.138 4.734 0.971 1.00 94.44 92 SER A C 1
ATOM 734 O O . SER A 1 92 ? -3.954 4.887 2.177 1.00 94.44 92 SER A O 1
ATOM 736 N N . ALA A 1 93 ? -4.518 5.747 0.188 1.00 94.81 93 ALA A N 1
ATOM 737 C CA . ALA A 1 93 ? -4.725 7.108 0.679 1.00 94.81 93 ALA A CA 1
ATOM 738 C C . ALA A 1 93 ? -5.883 7.180 1.687 1.00 94.81 93 ALA A C 1
ATOM 740 O O . ALA A 1 93 ? -5.732 7.738 2.777 1.00 94.81 93 ALA A O 1
ATOM 741 N N . LEU A 1 94 ? -7.021 6.556 1.365 1.00 95.62 94 LEU A N 1
ATOM 742 C CA . LEU A 1 94 ? -8.169 6.486 2.269 1.00 95.62 94 LEU A CA 1
ATOM 743 C C . LEU A 1 94 ? -7.844 5.681 3.534 1.00 95.62 94 LEU A C 1
ATOM 745 O O . LEU A 1 94 ? -8.197 6.102 4.634 1.00 95.62 94 LEU A O 1
ATOM 749 N N . SER A 1 95 ? -7.111 4.574 3.407 1.00 95.62 95 SER A N 1
ATOM 750 C CA . SER A 1 95 ? -6.587 3.817 4.548 1.00 95.62 95 SER A CA 1
ATOM 751 C C . SER A 1 95 ? -5.758 4.713 5.469 1.00 95.62 95 SER A C 1
ATOM 753 O O . SER A 1 95 ? -6.076 4.846 6.648 1.00 95.62 95 SER A O 1
ATOM 755 N N . ILE A 1 96 ? -4.751 5.407 4.932 1.00 94.44 96 ILE A N 1
ATOM 756 C CA . ILE A 1 96 ? -3.854 6.279 5.699 1.00 94.44 96 ILE A CA 1
ATOM 757 C C . ILE A 1 96 ? -4.643 7.366 6.436 1.00 94.44 96 ILE A C 1
ATOM 759 O O . ILE A 1 96 ? -4.540 7.489 7.659 1.00 94.44 96 ILE A O 1
ATOM 763 N N . ILE A 1 97 ? -5.472 8.128 5.717 1.00 94.38 97 ILE A N 1
ATOM 764 C CA . ILE A 1 97 ? -6.237 9.237 6.300 1.00 94.38 97 ILE A CA 1
ATOM 765 C C . ILE A 1 97 ? -7.221 8.708 7.347 1.00 94.38 97 ILE A C 1
ATOM 767 O O . ILE A 1 97 ? -7.326 9.264 8.445 1.00 94.38 97 ILE A O 1
ATOM 771 N N . GLY A 1 98 ? -7.932 7.627 7.038 1.00 91.88 98 GLY A N 1
ATOM 772 C CA . GLY A 1 98 ? -8.933 7.064 7.929 1.00 91.88 98 GLY A CA 1
ATOM 773 C C . GLY A 1 98 ? -8.325 6.425 9.181 1.00 91.88 98 GLY A C 1
ATOM 774 O O . GLY A 1 98 ? -8.858 6.622 10.273 1.00 91.88 98 GLY A O 1
ATOM 775 N N . LEU A 1 99 ? -7.189 5.729 9.065 1.00 93.00 99 LEU A N 1
ATOM 776 C CA . LEU A 1 99 ? -6.452 5.163 10.200 1.00 93.00 99 LEU A CA 1
ATOM 777 C C . LEU A 1 99 ? -5.861 6.258 11.097 1.00 93.00 99 LEU A C 1
ATOM 779 O O . LEU A 1 99 ? -5.938 6.144 12.322 1.00 93.00 99 LEU A O 1
ATOM 783 N N . LEU A 1 100 ? -5.333 7.346 10.522 1.00 91.81 100 LEU A N 1
ATOM 784 C CA . LEU A 1 100 ? -4.828 8.492 11.291 1.00 91.81 100 LEU A CA 1
ATOM 785 C C . LEU A 1 100 ? -5.908 9.119 12.178 1.00 91.81 100 LEU A C 1
ATOM 787 O O . LEU A 1 100 ? -5.609 9.514 13.308 1.00 91.81 100 LEU A O 1
ATOM 791 N N . HIS A 1 101 ? -7.146 9.160 11.680 1.00 90.06 101 HIS A N 1
ATOM 792 C CA . HIS A 1 101 ? -8.317 9.689 12.381 1.00 90.06 101 HIS A CA 1
ATOM 793 C C . HIS A 1 101 ? -9.133 8.618 13.122 1.00 90.06 101 HIS A C 1
ATOM 795 O O . HIS A 1 101 ? -10.207 8.931 13.640 1.00 90.06 101 HIS A O 1
ATOM 801 N N . MET A 1 102 ? -8.647 7.371 13.178 1.00 90.38 102 MET A N 1
ATOM 802 C CA . MET A 1 102 ? -9.305 6.237 13.841 1.00 90.38 102 MET A CA 1
ATOM 803 C C . MET A 1 102 ? -10.763 6.023 13.383 1.00 90.38 102 MET A C 1
ATOM 805 O O . MET A 1 102 ? -11.630 5.684 14.184 1.00 90.38 102 MET A O 1
ATOM 809 N N . LYS A 1 103 ? -11.051 6.233 12.094 1.00 89.50 103 LYS A N 1
ATOM 810 C CA . LYS A 1 103 ? -12.392 6.075 11.509 1.00 89.50 103 LYS A CA 1
ATOM 811 C C . LYS A 1 103 ? -12.641 4.638 11.038 1.00 89.50 103 LYS A C 1
ATOM 813 O O . LYS A 1 103 ? -11.733 3.994 10.513 1.00 89.50 103 LYS A O 1
ATOM 818 N N . SER A 1 104 ? -13.889 4.170 11.132 1.00 91.75 104 SER A N 1
ATOM 819 C CA . SER A 1 104 ? -14.320 2.838 10.665 1.00 91.75 104 SER A CA 1
ATOM 820 C C . SER A 1 104 ? -14.025 2.597 9.187 1.00 91.75 104 SER A C 1
ATOM 822 O O . SER A 1 104 ? -13.506 1.542 8.831 1.00 91.75 104 SER A O 1
ATOM 824 N N . TRP A 1 105 ? -14.275 3.589 8.330 1.00 92.62 105 TRP A N 1
ATOM 825 C CA . TRP A 1 105 ? -13.958 3.496 6.905 1.00 92.62 105 TRP A CA 1
ATOM 826 C C . TRP A 1 105 ? -12.451 3.355 6.659 1.00 92.62 105 TRP A C 1
ATOM 828 O O . TRP A 1 105 ? -12.057 2.601 5.779 1.00 92.62 105 TRP A O 1
ATOM 838 N N . GLY A 1 106 ? -11.600 3.986 7.477 1.00 92.56 106 GLY A N 1
ATOM 839 C CA . GLY A 1 106 ? -10.145 3.832 7.390 1.00 92.56 106 GLY A CA 1
ATOM 840 C C . GLY A 1 106 ? -9.690 2.394 7.591 1.00 92.56 106 GLY A C 1
ATOM 841 O O . GLY A 1 106 ? -8.850 1.901 6.848 1.00 92.56 106 GLY A O 1
ATOM 842 N N . TRP A 1 107 ? -10.302 1.697 8.550 1.00 94.31 107 TRP A N 1
ATOM 843 C CA . TRP A 1 107 ? -10.068 0.269 8.754 1.00 94.31 107 TRP A CA 1
ATOM 844 C C . TRP A 1 107 ? -10.505 -0.567 7.543 1.00 94.31 107 TRP A C 1
ATOM 846 O O . TRP A 1 107 ? -9.739 -1.417 7.096 1.00 94.31 107 TRP A O 1
ATOM 856 N N . VAL A 1 108 ? -11.688 -0.301 6.972 1.00 95.19 108 VAL A N 1
ATOM 857 C CA . VAL A 1 108 ? -12.164 -1.013 5.769 1.00 95.19 108 VAL A CA 1
ATOM 858 C C . VAL A 1 108 ? -11.185 -0.819 4.612 1.00 95.19 108 VAL A C 1
ATOM 860 O O . VAL A 1 108 ? -10.716 -1.794 4.028 1.00 95.19 108 VAL A O 1
ATOM 863 N N . PHE A 1 109 ? -10.824 0.432 4.314 1.00 96.31 109 PHE A N 1
ATOM 864 C CA . PHE A 1 109 ? -9.893 0.743 3.233 1.00 96.31 109 PHE A CA 1
ATOM 865 C C . PHE A 1 109 ? -8.483 0.215 3.494 1.00 96.31 109 PHE A C 1
ATOM 867 O O . PHE A 1 109 ? -7.786 -0.093 2.535 1.00 96.31 109 PHE A O 1
ATOM 874 N N . ALA A 1 110 ? -8.068 0.036 4.750 1.00 94.62 110 ALA A N 1
ATOM 875 C CA . ALA A 1 110 ? -6.806 -0.622 5.070 1.00 94.62 110 ALA A CA 1
ATOM 876 C C . ALA A 1 110 ? -6.807 -2.101 4.675 1.00 94.62 110 ALA A C 1
ATOM 878 O O . ALA A 1 110 ? -5.860 -2.559 4.042 1.00 94.62 110 ALA A O 1
ATOM 879 N N . ILE A 1 111 ? -7.887 -2.831 4.972 1.00 95.31 111 ILE A N 1
ATOM 880 C CA . ILE A 1 111 ? -8.032 -4.231 4.550 1.00 95.31 111 ILE A CA 1
ATOM 881 C C . ILE A 1 111 ? -8.117 -4.333 3.021 1.00 95.31 111 ILE A C 1
ATOM 883 O O . ILE A 1 111 ? -7.441 -5.169 2.426 1.00 95.31 111 ILE A O 1
ATOM 887 N N . VAL A 1 112 ? -8.886 -3.450 2.374 1.00 95.62 112 VAL A N 1
ATOM 888 C CA . VAL A 1 112 ? -8.990 -3.402 0.904 1.00 95.62 112 VAL A CA 1
ATOM 889 C C . VAL A 1 112 ? -7.642 -3.068 0.261 1.00 95.62 112 VAL A C 1
ATOM 891 O O . VAL A 1 112 ? -7.230 -3.744 -0.673 1.00 95.62 112 VAL A O 1
ATOM 894 N N . SER A 1 113 ? -6.928 -2.065 0.775 1.00 95.44 113 SER A N 1
ATOM 895 C CA . SER A 1 113 ? -5.590 -1.691 0.306 1.00 95.44 113 SER A CA 1
ATOM 896 C C . SER A 1 113 ? -4.624 -2.866 0.436 1.00 95.44 113 SER A C 1
ATOM 898 O O . SER A 1 113 ? -3.940 -3.194 -0.525 1.00 95.44 113 SER A O 1
ATOM 900 N N . ASN A 1 114 ? -4.621 -3.557 1.577 1.00 95.25 114 ASN A N 1
ATOM 901 C CA . ASN A 1 114 ? -3.801 -4.745 1.798 1.00 95.25 114 ASN A CA 1
ATOM 902 C C . ASN A 1 114 ? -4.117 -5.880 0.807 1.00 95.25 114 ASN A C 1
ATOM 904 O O . ASN A 1 114 ? -3.198 -6.519 0.298 1.00 95.25 114 ASN A O 1
ATOM 908 N N . ALA A 1 115 ? -5.392 -6.106 0.483 1.00 94.31 115 ALA A N 1
ATOM 909 C CA . ALA A 1 115 ? -5.789 -7.084 -0.530 1.00 94.31 115 ALA A CA 1
ATOM 910 C C . ALA A 1 115 ? -5.339 -6.674 -1.945 1.00 94.31 115 ALA A C 1
ATOM 912 O O . ALA A 1 115 ? -4.791 -7.494 -2.681 1.00 94.31 115 ALA A O 1
ATOM 913 N N . LEU A 1 116 ? -5.513 -5.399 -2.306 1.00 93.75 116 LEU A N 1
ATOM 914 C CA . LEU A 1 116 ? -5.047 -4.855 -3.585 1.00 93.75 116 LEU A CA 1
ATOM 915 C C . LEU A 1 116 ? -3.527 -4.939 -3.710 1.00 93.75 116 LEU A C 1
ATOM 917 O O . LEU A 1 116 ? -3.027 -5.265 -4.779 1.00 93.75 116 LEU A O 1
ATOM 921 N N . TRP A 1 117 ? -2.796 -4.717 -2.617 1.00 92.06 117 TRP A N 1
ATOM 922 C CA . TRP A 1 117 ? -1.356 -4.920 -2.581 1.00 92.06 117 TRP A CA 1
ATOM 923 C C . TRP A 1 117 ? -0.987 -6.354 -2.941 1.00 92.06 117 TRP A C 1
ATOM 925 O O . TRP A 1 117 ? -0.171 -6.547 -3.833 1.00 92.06 117 TRP A O 1
ATOM 935 N N . ILE A 1 118 ? -1.606 -7.356 -2.309 1.00 91.00 118 ILE A N 1
ATOM 936 C CA . ILE A 1 118 ? -1.341 -8.769 -2.624 1.00 91.00 118 ILE A CA 1
ATOM 937 C C . ILE A 1 118 ? -1.593 -9.043 -4.111 1.00 91.00 118 ILE A C 1
ATOM 939 O O . ILE A 1 118 ? -0.754 -9.662 -4.762 1.00 91.00 118 ILE A O 1
ATOM 943 N N . PHE A 1 119 ? -2.700 -8.538 -4.661 1.00 88.94 119 PHE A N 1
ATOM 944 C CA . PHE A 1 119 ? -3.019 -8.698 -6.079 1.00 88.94 119 PHE A CA 1
ATOM 945 C C . PHE A 1 119 ? -1.972 -8.037 -6.989 1.00 88.94 119 PHE A C 1
ATOM 947 O O . PHE A 1 119 ? -1.442 -8.683 -7.888 1.00 88.94 119 PHE A O 1
ATOM 954 N N . SER A 1 120 ? -1.602 -6.781 -6.722 1.00 86.31 120 SER A N 1
ATOM 955 C CA . SER A 1 120 ? -0.578 -6.065 -7.493 1.00 86.31 120 SER A CA 1
ATOM 956 C C . SER A 1 120 ? 0.801 -6.716 -7.392 1.00 86.31 120 SER A C 1
ATOM 958 O O . SER A 1 120 ? 1.565 -6.692 -8.358 1.00 86.31 120 SER A O 1
ATOM 960 N N . MET A 1 121 ? 1.136 -7.307 -6.242 1.00 84.00 121 MET A N 1
ATOM 961 C CA . MET A 1 121 ? 2.364 -8.080 -6.066 1.00 84.00 121 MET A CA 1
ATOM 962 C C . MET A 1 121 ? 2.322 -9.373 -6.879 1.00 84.00 121 MET A C 1
ATOM 964 O O . MET A 1 121 ? 3.278 -9.658 -7.591 1.00 84.00 121 MET A O 1
ATOM 968 N N . ALA A 1 122 ? 1.218 -10.122 -6.829 1.00 84.75 122 ALA A N 1
ATOM 969 C CA . ALA A 1 122 ? 1.044 -11.348 -7.605 1.00 84.75 122 ALA A CA 1
ATOM 970 C C . ALA A 1 122 ? 1.135 -11.087 -9.119 1.00 84.75 122 ALA A C 1
ATOM 972 O O . ALA A 1 122 ? 1.908 -11.754 -9.803 1.00 84.75 122 ALA A O 1
ATOM 973 N N . GLU A 1 123 ? 0.449 -10.054 -9.618 1.00 81.19 123 GLU A N 1
ATOM 974 C CA . GLU A 1 123 ? 0.526 -9.625 -11.024 1.00 81.19 123 GLU A CA 1
ATOM 975 C C . GLU A 1 123 ? 1.967 -9.260 -11.428 1.00 81.19 123 GLU A C 1
ATOM 977 O O . GLU A 1 123 ? 2.437 -9.568 -12.525 1.00 81.19 123 GLU A O 1
ATOM 982 N N . SER A 1 124 ? 2.697 -8.616 -10.516 1.00 76.94 124 SER A N 1
ATOM 983 C CA . SER A 1 124 ? 4.101 -8.249 -10.706 1.00 76.94 124 SER A CA 1
ATOM 984 C C . SER A 1 124 ? 5.020 -9.482 -10.761 1.00 76.94 124 SER A C 1
ATOM 986 O O . SER A 1 124 ? 5.947 -9.520 -11.571 1.00 76.94 124 SER A O 1
ATOM 988 N N . PHE A 1 125 ? 4.759 -10.508 -9.946 1.00 74.62 125 PHE A N 1
ATOM 989 C CA . PHE A 1 125 ? 5.489 -11.779 -10.001 1.00 74.62 125 PHE A CA 1
ATOM 990 C C . PHE A 1 125 ? 5.220 -12.543 -11.302 1.00 74.62 125 PHE A C 1
ATOM 992 O O . PHE A 1 125 ? 6.169 -13.023 -11.921 1.00 74.62 125 PHE A O 1
ATOM 999 N N . GLU A 1 126 ? 3.960 -12.619 -11.735 1.00 71.94 126 GLU A N 1
ATOM 1000 C CA . GLU A 1 126 ? 3.554 -13.343 -12.946 1.00 71.94 126 GLU A CA 1
ATOM 1001 C C . GLU A 1 126 ? 4.194 -12.757 -14.207 1.00 71.94 126 GLU A C 1
ATOM 1003 O O . GLU A 1 126 ? 4.706 -13.486 -15.054 1.00 71.94 126 GLU A O 1
ATOM 1008 N N . LYS A 1 127 ? 4.262 -11.426 -14.304 1.00 67.81 127 LYS A N 1
ATOM 1009 C CA . LYS A 1 127 ? 4.857 -10.751 -15.463 1.00 67.81 127 LYS A CA 1
ATOM 1010 C C . LYS A 1 127 ? 6.387 -10.837 -15.508 1.00 67.81 127 LYS A C 1
ATOM 1012 O O . LYS A 1 127 ? 6.975 -10.314 -16.446 1.00 67.81 127 LYS A O 1
ATOM 1017 N N . SER A 1 128 ? 7.060 -11.468 -14.538 1.00 58.31 128 SER A N 1
ATOM 1018 C CA . SER A 1 128 ? 8.531 -11.571 -14.392 1.00 58.31 128 SER A CA 1
ATOM 1019 C C . SER A 1 128 ? 9.322 -10.248 -14.322 1.00 58.31 128 SER A C 1
ATOM 1021 O O . SER A 1 128 ? 10.500 -10.266 -13.967 1.00 58.31 128 SER A O 1
ATOM 1023 N N . ILE A 1 129 ? 8.677 -9.097 -14.559 1.00 56.38 129 ILE A N 1
ATOM 1024 C CA . ILE A 1 129 ? 9.280 -7.752 -14.630 1.00 56.38 129 ILE A CA 1
ATOM 1025 C C . ILE A 1 129 ? 10.050 -7.391 -13.343 1.00 56.38 129 ILE A C 1
ATOM 1027 O O . ILE A 1 129 ? 10.991 -6.602 -13.384 1.00 56.38 129 ILE A O 1
ATOM 1031 N N . TYR A 1 130 ? 9.701 -7.998 -12.203 1.00 54.97 130 TYR A N 1
ATOM 1032 C CA . TYR A 1 130 ? 10.199 -7.600 -10.881 1.00 54.97 130 TYR A CA 1
ATOM 1033 C C . TYR A 1 130 ? 11.080 -8.645 -10.173 1.00 54.97 130 TYR A C 1
ATOM 1035 O O . TYR A 1 130 ? 11.411 -8.501 -8.994 1.00 54.97 130 TYR A O 1
ATOM 1043 N N . LEU A 1 131 ? 11.474 -9.715 -10.875 1.00 56.41 131 LEU A N 1
ATOM 1044 C CA . LEU A 1 131 ? 12.290 -10.806 -10.320 1.00 56.41 131 LEU A CA 1
ATOM 1045 C C . LEU A 1 131 ? 13.784 -10.709 -10.669 1.00 56.41 131 LEU A C 1
ATOM 1047 O O . LEU A 1 131 ? 14.567 -11.543 -10.205 1.00 56.41 131 LEU A O 1
ATOM 1051 N N . ASN A 1 132 ? 14.209 -9.692 -11.420 1.00 63.97 132 ASN A N 1
ATOM 1052 C CA . ASN A 1 132 ? 15.606 -9.581 -11.851 1.00 63.97 132 ASN A CA 1
ATOM 1053 C C . ASN A 1 132 ? 16.534 -8.995 -10.771 1.00 63.97 132 ASN A C 1
ATOM 1055 O O . ASN A 1 132 ? 17.741 -9.206 -10.830 1.00 63.97 132 ASN A O 1
ATOM 1059 N N . ASN A 1 133 ? 15.997 -8.311 -9.750 1.00 75.56 133 ASN A N 1
ATOM 1060 C CA . ASN A 1 133 ? 16.794 -7.650 -8.710 1.00 75.56 133 ASN A CA 1
ATOM 1061 C C . ASN A 1 133 ? 16.511 -8.213 -7.301 1.00 75.56 133 ASN A C 1
ATOM 1063 O O . ASN A 1 133 ? 15.360 -8.294 -6.867 1.00 75.56 133 ASN A O 1
ATOM 1067 N N . LEU A 1 134 ? 17.573 -8.553 -6.557 1.00 82.75 134 LEU A N 1
ATOM 1068 C CA . LEU A 1 134 ? 17.510 -9.037 -5.171 1.00 82.75 134 LEU A CA 1
ATOM 1069 C C . LEU A 1 134 ? 16.767 -8.064 -4.242 1.00 82.75 134 LEU A C 1
ATOM 1071 O O . LEU A 1 134 ? 15.976 -8.503 -3.407 1.00 82.75 134 LEU A O 1
ATOM 1075 N N . PHE A 1 135 ? 16.975 -6.753 -4.411 1.00 84.19 135 PHE A N 1
ATOM 1076 C CA . PHE A 1 135 ? 16.310 -5.728 -3.602 1.00 84.19 135 PHE A CA 1
ATOM 1077 C C . PHE A 1 135 ? 14.784 -5.806 -3.725 1.00 84.19 135 PHE A C 1
ATOM 1079 O O . PHE A 1 135 ? 14.078 -5.776 -2.719 1.00 84.19 135 PHE A O 1
ATOM 1086 N N . GLN A 1 136 ? 14.278 -5.965 -4.951 1.00 81.88 136 GLN A N 1
ATOM 1087 C CA . GLN A 1 136 ? 12.843 -6.068 -5.206 1.00 81.88 136 GLN A CA 1
ATOM 1088 C C . GLN A 1 136 ? 12.276 -7.317 -4.525 1.00 81.88 136 GLN A C 1
ATOM 1090 O O . GLN A 1 136 ? 11.304 -7.204 -3.785 1.00 81.88 136 GLN A O 1
ATOM 1095 N N . LYS A 1 137 ? 12.931 -8.480 -4.663 1.00 83.00 137 LYS A N 1
ATOM 1096 C CA . LYS A 1 137 ? 12.505 -9.728 -3.997 1.00 83.00 137 LYS A CA 1
ATOM 1097 C C . LYS A 1 137 ? 12.397 -9.568 -2.481 1.00 83.00 137 LYS A C 1
ATOM 1099 O O . LYS A 1 137 ? 11.375 -9.925 -1.899 1.00 83.00 137 LYS A O 1
ATOM 1104 N N . LEU A 1 138 ? 13.434 -9.013 -1.852 1.00 87.38 138 LEU A N 1
ATOM 1105 C CA . LEU A 1 138 ? 13.460 -8.791 -0.406 1.00 87.38 138 LEU A CA 1
ATOM 1106 C C . LEU A 1 138 ? 12.371 -7.812 0.036 1.00 87.38 138 LEU A C 1
ATOM 1108 O O . LEU A 1 138 ? 11.710 -8.059 1.046 1.00 87.38 138 LEU A O 1
ATOM 1112 N N . PHE A 1 139 ? 12.152 -6.742 -0.732 1.00 88.50 139 PHE A N 1
ATOM 1113 C CA . PHE A 1 139 ? 11.070 -5.798 -0.482 1.00 88.50 139 PHE A CA 1
ATOM 1114 C C . PHE A 1 139 ? 9.703 -6.485 -0.561 1.00 88.50 139 PHE A C 1
ATOM 1116 O O . PHE A 1 139 ? 8.949 -6.412 0.404 1.00 88.50 139 PHE A O 1
ATOM 1123 N N . PHE A 1 140 ? 9.403 -7.206 -1.648 1.00 86.69 140 PHE A N 1
ATOM 1124 C CA . PHE A 1 140 ? 8.124 -7.904 -1.817 1.00 86.69 140 PHE A CA 1
ATOM 1125 C C . PHE A 1 140 ? 7.861 -8.899 -0.681 1.00 86.69 140 PHE A C 1
ATOM 1127 O O . PHE A 1 140 ? 6.788 -8.862 -0.088 1.00 86.69 140 PHE A O 1
ATOM 1134 N N . ILE A 1 141 ? 8.839 -9.740 -0.324 1.00 88.62 141 ILE A N 1
ATOM 1135 C CA . ILE A 1 141 ? 8.686 -10.726 0.759 1.00 88.62 141 ILE A CA 1
ATOM 1136 C C . ILE A 1 141 ? 8.444 -10.026 2.101 1.00 88.62 141 ILE A C 1
ATOM 1138 O O . ILE A 1 141 ? 7.495 -10.353 2.814 1.00 88.62 141 ILE A O 1
ATOM 1142 N N . SER A 1 142 ? 9.269 -9.033 2.438 1.00 91.50 142 SER A N 1
ATOM 1143 C CA . SER A 1 142 ? 9.154 -8.314 3.713 1.00 91.50 142 SER A CA 1
ATOM 1144 C C . SER A 1 142 ? 7.833 -7.554 3.811 1.00 91.50 142 SER A C 1
ATOM 1146 O O . SER A 1 142 ? 7.190 -7.528 4.861 1.00 91.50 142 SER A O 1
ATOM 1148 N N . PHE A 1 143 ? 7.39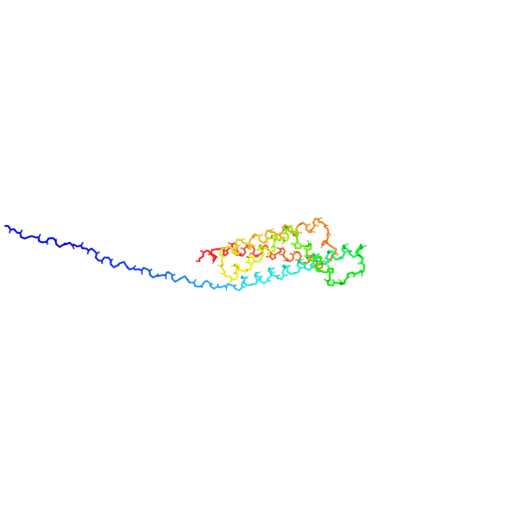6 -6.957 2.703 1.00 92.19 143 PHE A N 1
ATOM 1149 C CA . PHE A 1 143 ? 6.158 -6.198 2.655 1.00 92.19 143 PHE A CA 1
ATOM 1150 C C . PHE A 1 143 ? 4.924 -7.107 2.683 1.00 92.19 143 PHE A C 1
ATOM 1152 O O . PHE A 1 143 ? 3.924 -6.763 3.306 1.00 92.19 143 PHE A O 1
ATOM 1159 N N . LEU A 1 144 ? 5.007 -8.306 2.105 1.00 91.56 144 LEU A N 1
ATOM 1160 C CA . LEU A 1 144 ? 3.968 -9.325 2.223 1.00 91.56 144 LEU A CA 1
ATOM 1161 C C . LEU A 1 144 ? 3.788 -9.761 3.685 1.00 91.56 144 LEU A C 1
ATOM 1163 O O . LEU A 1 144 ? 2.662 -9.781 4.184 1.00 91.56 144 LEU A O 1
ATOM 1167 N N . VAL A 1 145 ? 4.884 -10.006 4.415 1.00 94.19 145 VAL A N 1
ATOM 1168 C CA . VAL A 1 145 ? 4.837 -10.275 5.868 1.00 94.19 145 VAL A CA 1
ATOM 1169 C C . VAL A 1 145 ? 4.189 -9.107 6.619 1.00 94.19 145 VAL A C 1
ATOM 1171 O O . VAL A 1 145 ? 3.314 -9.319 7.461 1.00 94.19 145 VAL A O 1
ATOM 1174 N N . TYR A 1 146 ? 4.558 -7.868 6.285 1.00 94.75 146 TYR A N 1
ATOM 1175 C CA . TYR A 1 146 ? 3.923 -6.672 6.841 1.00 94.75 146 TYR A CA 1
ATOM 1176 C C . TYR A 1 146 ? 2.406 -6.635 6.576 1.00 94.75 146 TYR A C 1
ATOM 1178 O O . TYR A 1 146 ? 1.635 -6.354 7.497 1.00 94.75 146 TYR A O 1
ATOM 1186 N N . ILE A 1 147 ? 1.953 -6.947 5.359 1.00 95.00 147 ILE A N 1
ATOM 1187 C CA . ILE A 1 147 ? 0.528 -6.967 5.003 1.00 95.00 147 ILE A CA 1
ATOM 1188 C C . ILE A 1 147 ? -0.229 -7.989 5.854 1.00 95.00 147 ILE A C 1
ATOM 1190 O O . ILE A 1 147 ? -1.289 -7.666 6.395 1.00 95.00 147 ILE A O 1
ATOM 1194 N N . PHE A 1 148 ? 0.311 -9.195 6.033 1.00 94.88 148 PHE A N 1
ATOM 1195 C CA . PHE A 1 148 ? -0.315 -10.210 6.882 1.00 94.88 148 PHE A CA 1
ATOM 1196 C C . PHE A 1 148 ? -0.404 -9.755 8.343 1.00 94.88 148 PHE A C 1
ATOM 1198 O O . PHE A 1 148 ? -1.493 -9.744 8.925 1.00 94.88 148 PHE A O 1
ATOM 1205 N N . CYS A 1 149 ? 0.711 -9.306 8.921 1.00 95.19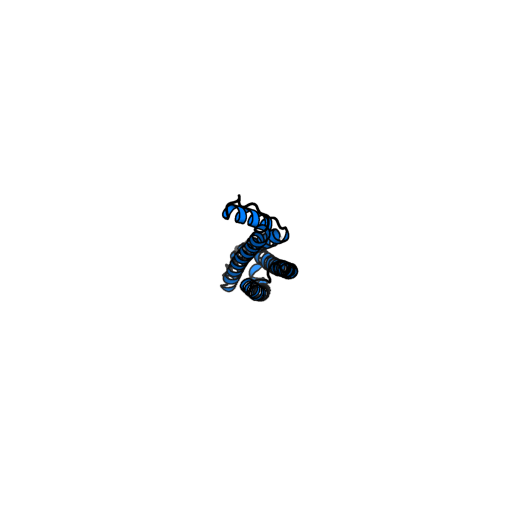 149 CYS A N 1
ATOM 1206 C CA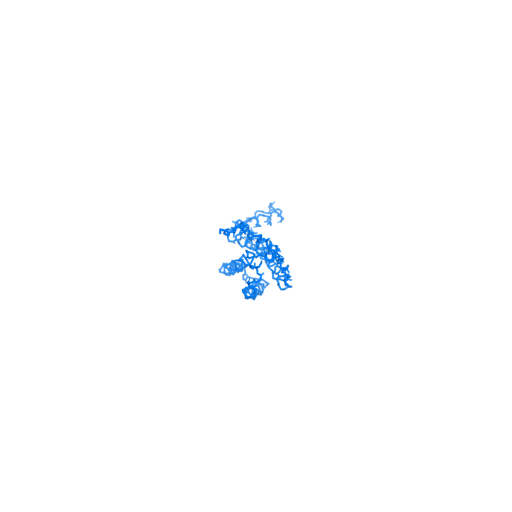 . CYS A 1 149 ? 0.762 -8.845 10.309 1.00 95.19 149 CYS A CA 1
ATOM 1207 C C . CYS A 1 149 ? -0.164 -7.645 10.558 1.00 95.19 149 CYS A C 1
ATOM 1209 O O . CYS A 1 149 ? -0.911 -7.624 11.541 1.00 95.19 149 CYS A O 1
ATOM 1211 N N . SER A 1 150 ? -0.154 -6.654 9.661 1.00 95.19 150 SER A N 1
ATOM 1212 C CA . SER A 1 150 ? -1.010 -5.468 9.767 1.00 95.19 150 SER A CA 1
ATOM 1213 C C . SER A 1 150 ? -2.489 -5.823 9.618 1.00 95.19 150 SER A C 1
ATOM 1215 O O . SER A 1 150 ? -3.301 -5.328 10.397 1.00 95.19 150 SER A O 1
ATOM 1217 N N . SER A 1 151 ? -2.846 -6.733 8.707 1.00 95.31 151 SER A N 1
ATOM 1218 C CA . SER A 1 151 ? -4.229 -7.193 8.529 1.00 95.31 151 SER A CA 1
ATOM 1219 C C . SER A 1 151 ? -4.756 -7.896 9.780 1.00 95.31 151 SER A C 1
ATOM 1221 O O . SER A 1 151 ? -5.836 -7.555 10.263 1.00 95.31 151 SER A O 1
ATOM 1223 N N . ILE A 1 152 ? -3.976 -8.814 10.365 1.00 95.50 152 ILE A N 1
ATOM 1224 C CA . ILE A 1 152 ? -4.341 -9.506 11.613 1.00 95.50 152 ILE A CA 1
ATOM 1225 C C . ILE A 1 152 ? -4.503 -8.495 12.757 1.00 95.50 152 ILE A C 1
ATOM 1227 O O . ILE A 1 152 ? -5.503 -8.510 13.483 1.00 95.50 152 ILE A O 1
ATOM 1231 N N . TYR A 1 153 ? -3.550 -7.573 12.911 1.00 94.69 153 TYR A N 1
ATOM 1232 C CA . TYR A 1 153 ? -3.616 -6.553 13.954 1.00 94.69 153 TYR A CA 1
ATOM 1233 C C . TYR A 1 153 ? -4.841 -5.638 13.792 1.00 94.69 153 TYR A C 1
ATOM 1235 O O . TYR A 1 153 ? -5.590 -5.411 14.744 1.00 94.69 153 TYR A O 1
ATOM 1243 N N . LEU A 1 154 ? -5.099 -5.137 12.584 1.00 93.69 154 LEU A N 1
ATOM 1244 C CA . LEU A 1 154 ? -6.261 -4.293 12.307 1.00 93.69 154 LEU A CA 1
ATOM 1245 C C . LEU A 1 154 ? -7.572 -5.056 12.517 1.00 93.69 154 LEU A C 1
ATOM 1247 O O . LEU A 1 154 ? -8.530 -4.490 13.043 1.00 93.69 154 LEU A O 1
ATOM 1251 N N . TRP A 1 155 ? -7.625 -6.342 12.169 1.00 93.88 155 TRP A N 1
ATOM 1252 C CA . TRP A 1 155 ? -8.807 -7.181 12.369 1.00 93.88 155 TRP A CA 1
ATOM 1253 C C . TRP A 1 155 ? -9.125 -7.425 13.847 1.00 93.88 155 TRP A C 1
ATOM 1255 O O . TRP A 1 155 ? -10.283 -7.320 14.271 1.00 93.88 155 TRP A O 1
ATOM 1265 N N . THR A 1 156 ? -8.101 -7.713 14.653 1.00 91.44 156 THR A N 1
ATOM 1266 C CA . THR A 1 156 ? -8.250 -7.904 16.106 1.00 91.44 156 THR A CA 1
ATOM 1267 C C . THR A 1 156 ? -8.650 -6.606 16.805 1.00 91.44 156 THR A C 1
ATOM 1269 O O . THR A 1 156 ? -9.471 -6.623 17.720 1.00 91.44 156 THR A O 1
ATOM 1272 N N . GLN A 1 157 ? -8.156 -5.461 16.328 1.00 89.25 157 GLN A N 1
ATOM 1273 C CA . GLN A 1 157 ? -8.472 -4.144 16.883 1.00 89.25 157 GLN A CA 1
ATOM 1274 C C . GLN A 1 157 ? -9.675 -3.456 16.226 1.00 89.25 157 GLN A C 1
ATOM 1276 O O . GLN A 1 157 ? -9.938 -2.292 16.537 1.00 89.25 157 GLN A O 1
ATOM 1281 N N . ARG A 1 158 ? -10.447 -4.150 15.372 1.00 89.31 158 ARG A N 1
ATOM 1282 C CA . ARG A 1 158 ? -11.540 -3.551 14.582 1.00 89.31 158 ARG A CA 1
ATOM 1283 C C . ARG A 1 158 ? -12.506 -2.721 15.427 1.00 89.31 158 ARG A C 1
ATOM 1285 O O . ARG A 1 158 ? -12.863 -1.616 15.042 1.00 89.31 158 ARG A O 1
ATOM 1292 N N . ILE A 1 159 ? -12.850 -3.194 16.628 1.00 87.38 159 ILE A N 1
ATOM 1293 C CA . ILE A 1 159 ? -13.811 -2.551 17.543 1.00 87.38 159 ILE A CA 1
ATOM 1294 C C . ILE A 1 159 ? -13.374 -1.125 17.926 1.00 87.38 159 ILE A C 1
ATOM 1296 O O . ILE A 1 159 ? -14.216 -0.273 18.204 1.00 87.38 159 ILE A O 1
ATOM 1300 N N . ARG A 1 160 ? -12.067 -0.827 17.902 1.00 84.50 160 ARG A N 1
ATOM 1301 C CA . ARG A 1 160 ? -11.537 0.513 18.197 1.00 84.50 160 ARG A CA 1
ATOM 1302 C C . ARG A 1 160 ? -11.917 1.563 17.149 1.00 84.50 160 ARG A C 1
ATOM 1304 O O . ARG A 1 160 ? -11.853 2.739 17.475 1.00 84.50 160 ARG A O 1
ATOM 1311 N N . PHE A 1 161 ? -12.316 1.164 15.942 1.00 85.88 161 PHE A N 1
ATOM 1312 C CA . PHE A 1 161 ? -12.656 2.081 14.847 1.00 85.88 161 PHE A CA 1
ATOM 1313 C C . PHE A 1 161 ? -14.162 2.380 14.727 1.00 85.88 161 PHE A C 1
ATOM 1315 O O . PHE A 1 161 ? -14.550 3.270 13.975 1.00 85.88 161 PHE A O 1
ATOM 1322 N N . TRP A 1 162 ? -15.016 1.651 15.453 1.00 79.88 162 TRP A N 1
ATOM 1323 C CA . TRP A 1 162 ? -16.483 1.777 15.388 1.00 79.88 162 TRP A CA 1
ATOM 1324 C C . TRP A 1 162 ? -17.091 2.606 16.534 1.00 79.88 162 TRP A C 1
ATOM 1326 O O . TRP A 1 162 ? -18.312 2.704 16.640 1.00 79.88 162 TRP A O 1
ATOM 1336 N N . LYS A 1 163 ? -16.260 3.189 17.404 1.00 61.09 163 LYS A N 1
ATOM 1337 C CA . LYS A 1 163 ? -16.684 4.024 18.540 1.00 61.09 163 LYS A CA 1
ATOM 1338 C C . LYS A 1 163 ? -16.643 5.507 18.177 1.00 61.09 163 LYS A C 1
ATOM 1340 O O . LYS A 1 163 ? -17.602 6.228 18.542 1.00 61.09 163 LYS A O 1
#

Radius of gyration: 27.23 Å; chains: 1; bounding box: 89×33×79 Å

Secondary structure (DSSP, 8-state):
--------------------------PPPHHHHHHHHHHHHHHHHHHHHHHHHHHHHHTTTS-TTS-HHHHHHHHHHHHHTSHHHHHHHHHHHHHHHHHHTT-HHHHHHHHHHHHHHHHHHHHHHHTSTTSS-HHHHHHHHHHHHHHHHHHHHHHHTGGGG--